Protein AF-A0A9D4DQR1-F1 (afdb_monomer_lite)

Secondary structure (DSSP, 8-state):
--HHHHHHHHHHHTTS-SS-GGG-SS---HHHHHHHHHHHS-TT--HHHIIIIIS------------

Sequence 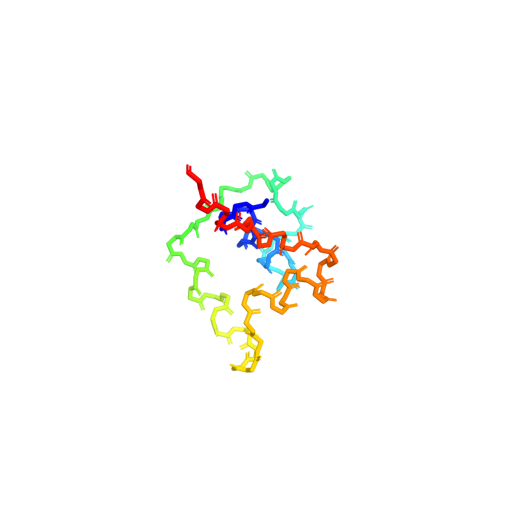(67 aa):
MTEYELAEYLMTLLGYHAEGGSSELQDFDTNIAGDIISDNLPVDITADMFANEVLGFAMSMESQGKA

pLDDT: mean 77.38, std 12.23, range [43.16, 89.94]

Radius of gyration: 13.33 Å; chains: 1; bounding box: 34×38×25 Å

Foldseek 3Di:
DDPQQLLQQLCVVVPVAPCGGPRGPDDDDPVCSVVVSVVPDDPPDDSCCCCCPVVVHPPPPPPPPDD

Organism: Dreissena polymorpha (NCBI:txid45954)

Structure (mmCIF, N/CA/C/O backbone):
data_AF-A0A9D4DQR1-F1
#
_entry.id   AF-A0A9D4DQR1-F1
#
loop_
_atom_site.group_PDB
_atom_site.id
_atom_site.type_symbol
_atom_site.label_atom_id
_atom_site.label_alt_id
_atom_site.label_comp_id
_atom_site.label_asym_id
_atom_site.label_entity_id
_atom_site.label_seq_id
_atom_site.pdbx_PDB_ins_code
_atom_site.Cartn_x
_atom_site.Cartn_y
_atom_site.Cartn_z
_atom_site.occupancy
_atom_site.B_iso_or_equiv
_atom_site.auth_s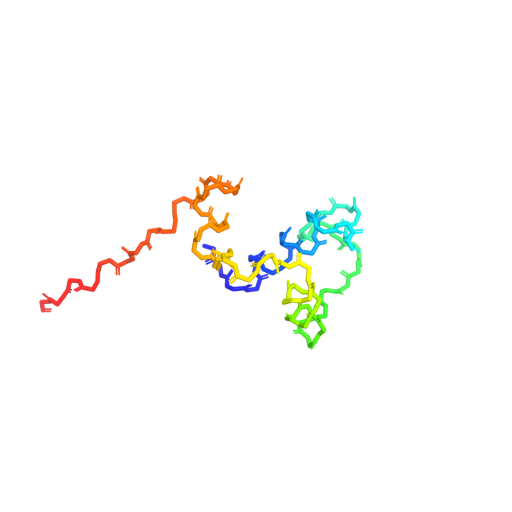eq_id
_atom_site.auth_comp_id
_atom_site.auth_asym_id
_atom_site.auth_atom_id
_atom_site.pdbx_PDB_model_num
ATOM 1 N N . MET A 1 1 ? -2.049 14.195 4.705 1.00 69.88 1 MET A N 1
ATOM 2 C CA . MET A 1 1 ? -1.608 13.102 3.824 1.00 69.88 1 MET A CA 1
ATOM 3 C C . MET A 1 1 ? -2.093 13.419 2.428 1.00 69.88 1 MET A C 1
ATOM 5 O O . MET A 1 1 ? -3.274 13.709 2.261 1.00 69.88 1 MET A O 1
ATOM 9 N N . THR A 1 2 ? -1.177 13.457 1.475 1.00 83.06 2 THR A N 1
ATOM 10 C CA . THR A 1 2 ? -1.459 13.642 0.048 1.00 83.06 2 THR A CA 1
ATOM 11 C C . THR A 1 2 ? -1.794 12.302 -0.615 1.00 83.06 2 THR A C 1
ATOM 13 O O . THR A 1 2 ? -1.522 11.244 -0.048 1.00 83.06 2 THR A O 1
ATOM 16 N N . GLU A 1 3 ? -2.370 12.330 -1.821 1.00 81.94 3 GLU A N 1
ATOM 17 C CA . GLU A 1 3 ? -2.632 11.111 -2.609 1.00 81.94 3 GLU A CA 1
ATOM 18 C C . GLU A 1 3 ? -1.341 10.352 -2.938 1.00 81.94 3 GLU A C 1
ATOM 20 O O . GLU A 1 3 ? -1.327 9.125 -2.915 1.00 81.94 3 GLU A O 1
ATOM 25 N N . TYR A 1 4 ? -0.249 11.084 -3.175 1.00 86.06 4 TYR A N 1
ATOM 26 C CA . TYR A 1 4 ? 1.077 10.517 -3.413 1.00 86.06 4 TYR A CA 1
ATOM 27 C C . TYR A 1 4 ? 1.571 9.714 -2.201 1.00 86.06 4 TYR A C 1
ATOM 29 O O . TYR A 1 4 ? 1.874 8.532 -2.328 1.00 86.06 4 TYR A O 1
ATOM 37 N N . GLU A 1 5 ? 1.571 10.328 -1.012 1.00 84.06 5 GLU A N 1
ATOM 38 C CA . GLU A 1 5 ? 2.008 9.663 0.225 1.00 84.06 5 GLU A CA 1
ATOM 39 C C . GLU A 1 5 ? 1.129 8.444 0.542 1.00 84.06 5 GLU A C 1
ATOM 41 O O . GLU A 1 5 ? 1.632 7.388 0.917 1.00 84.06 5 GLU A O 1
ATOM 46 N N . LEU A 1 6 ? -0.191 8.561 0.349 1.00 84.62 6 LEU A N 1
ATOM 47 C CA . LEU A 1 6 ? -1.119 7.444 0.531 1.00 84.62 6 LEU A CA 1
ATOM 48 C C . LEU A 1 6 ? -0.777 6.267 -0.394 1.00 84.62 6 LEU A C 1
ATOM 50 O O . LEU A 1 6 ? -0.790 5.116 0.046 1.00 84.62 6 LEU A O 1
ATOM 54 N N . ALA A 1 7 ? -0.465 6.546 -1.657 1.00 87.75 7 ALA A N 1
ATOM 55 C CA . ALA A 1 7 ? -0.140 5.520 -2.633 1.00 87.75 7 ALA A CA 1
ATOM 56 C C . ALA A 1 7 ? 1.202 4.822 -2.318 1.00 87.75 7 ALA A C 1
ATOM 58 O O . ALA A 1 7 ? 1.292 3.600 -2.442 1.00 87.75 7 ALA A O 1
ATOM 59 N N . GLU A 1 8 ? 2.205 5.547 -1.808 1.00 87.69 8 GLU A N 1
ATOM 60 C CA . GLU A 1 8 ? 3.457 4.953 -1.308 1.00 87.69 8 GLU A CA 1
ATOM 61 C C . GLU A 1 8 ? 3.221 4.012 -0.113 1.00 87.69 8 GLU A C 1
ATOM 63 O O . GLU A 1 8 ? 3.762 2.898 -0.059 1.00 87.69 8 GLU A O 1
ATOM 68 N N . TYR A 1 9 ? 2.377 4.423 0.841 1.00 86.19 9 TYR A N 1
ATOM 69 C CA . TYR A 1 9 ? 2.018 3.575 1.980 1.00 86.19 9 TYR A CA 1
ATOM 70 C C . TYR A 1 9 ? 1.256 2.321 1.544 1.00 86.19 9 TYR A C 1
ATOM 72 O O . TYR A 1 9 ? 1.541 1.226 2.032 1.00 86.19 9 TYR A O 1
ATOM 80 N N . LEU A 1 10 ? 0.322 2.457 0.601 1.00 86.50 10 LEU A N 1
ATOM 81 C CA . LEU A 1 10 ? -0.417 1.329 0.035 1.00 86.50 10 LEU A CA 1
ATOM 82 C C . LEU A 1 10 ? 0.518 0.324 -0.642 1.00 86.50 10 LEU A C 1
ATOM 84 O O . LEU A 1 10 ? 0.450 -0.865 -0.338 1.00 86.50 10 LEU A O 1
ATOM 88 N N . MET A 1 11 ? 1.438 0.787 -1.489 1.00 87.69 11 MET A N 1
ATOM 89 C CA . MET A 1 11 ? 2.394 -0.087 -2.180 1.00 87.69 11 MET A CA 1
ATOM 90 C C . MET A 1 11 ? 3.321 -0.833 -1.213 1.00 87.69 11 MET A C 1
ATOM 92 O O . MET A 1 11 ? 3.639 -2.004 -1.430 1.00 87.69 11 MET A O 1
ATOM 96 N N . THR A 1 12 ? 3.682 -0.200 -0.098 1.00 88.06 12 THR A N 1
ATOM 97 C CA . THR A 1 12 ? 4.418 -0.850 0.999 1.00 88.06 12 THR A CA 1
ATOM 98 C C . THR A 1 12 ? 3.606 -1.961 1.648 1.00 88.06 12 THR A C 1
ATOM 100 O O . THR A 1 12 ? 4.090 -3.080 1.801 1.00 88.06 12 THR A O 1
ATOM 103 N N . LEU A 1 13 ? 2.352 -1.685 2.006 1.00 86.81 13 LEU A N 1
ATOM 104 C CA . LEU A 1 13 ? 1.488 -2.666 2.665 1.00 86.81 13 LEU A CA 1
ATOM 105 C C . LEU A 1 13 ? 1.104 -3.832 1.748 1.00 86.81 13 LEU A C 1
ATOM 107 O O . LEU A 1 13 ? 0.911 -4.948 2.227 1.00 86.81 13 LEU A O 1
ATOM 111 N N . LEU A 1 14 ? 1.059 -3.592 0.437 1.00 86.50 14 LEU A N 1
ATOM 112 C CA . LEU A 1 14 ? 0.901 -4.623 -0.590 1.00 86.50 14 LEU A CA 1
ATOM 113 C C . LEU A 1 14 ? 2.190 -5.427 -0.846 1.00 86.50 14 LEU A C 1
ATOM 115 O O . LEU A 1 14 ? 2.158 -6.411 -1.581 1.00 86.50 14 LEU A O 1
ATOM 119 N N . GLY A 1 15 ? 3.316 -5.042 -0.235 1.00 86.19 15 GLY A N 1
ATOM 120 C CA . GLY A 1 15 ? 4.590 -5.758 -0.315 1.00 86.19 15 GLY A CA 1
ATOM 121 C C . GLY A 1 15 ? 5.433 -5.439 -1.550 1.00 86.19 15 GLY A C 1
ATOM 122 O O . GLY A 1 15 ? 6.395 -6.156 -1.822 1.00 86.19 15 GLY A O 1
ATOM 123 N N . TYR A 1 16 ? 5.098 -4.382 -2.294 1.00 84.62 16 TYR A N 1
ATOM 124 C CA . TYR A 1 16 ? 5.881 -3.939 -3.451 1.00 84.62 16 TYR A CA 1
ATOM 125 C C . TYR A 1 16 ? 7.094 -3.095 -3.043 1.00 84.62 16 TYR A C 1
ATOM 127 O O . TYR A 1 16 ? 8.081 -3.067 -3.773 1.00 84.62 16 TYR A O 1
ATOM 135 N N . HIS A 1 17 ? 7.025 -2.439 -1.884 1.00 82.06 17 HIS A N 1
ATOM 136 C CA . HIS A 1 17 ? 8.064 -1.574 -1.320 1.00 82.06 17 HIS A CA 1
ATOM 137 C C . HIS A 1 17 ? 8.539 -2.170 0.016 1.00 82.06 17 HIS A C 1
ATOM 139 O O . HIS A 1 17 ? 7.742 -2.323 0.944 1.00 82.06 17 HIS A O 1
ATOM 145 N N . ALA A 1 18 ? 9.803 -2.596 0.087 1.00 74.12 18 ALA A N 1
ATOM 146 C CA . ALA A 1 18 ? 10.324 -3.431 1.179 1.00 74.12 18 ALA A CA 1
ATOM 147 C C . ALA A 1 18 ? 10.874 -2.637 2.380 1.00 74.12 18 ALA A C 1
ATOM 149 O O . ALA A 1 18 ? 10.908 -3.150 3.500 1.00 74.12 18 ALA A O 1
ATOM 150 N N . GLU A 1 19 ? 11.327 -1.412 2.143 1.00 81.19 19 GLU A N 1
ATOM 151 C CA . GLU A 1 19 ? 11.907 -0.475 3.110 1.00 81.19 19 GLU A CA 1
ATOM 152 C C . GLU A 1 19 ? 10.832 0.448 3.709 1.00 81.19 19 GLU A C 1
ATOM 154 O O . GLU A 1 19 ? 10.895 0.804 4.887 1.00 81.19 19 GLU A O 1
ATOM 159 N N . GLY A 1 20 ? 9.801 0.751 2.921 1.00 73.56 20 GLY A N 1
ATOM 160 C CA . GLY A 1 20 ? 8.546 1.349 3.339 1.00 73.56 20 GLY A CA 1
ATOM 161 C C . GLY A 1 20 ? 8.420 2.850 3.079 1.00 73.56 20 GLY A C 1
ATOM 162 O O . GLY A 1 20 ? 9.181 3.677 3.588 1.00 73.56 20 GLY A O 1
ATOM 163 N N . GLY A 1 21 ? 7.368 3.207 2.345 1.00 72.88 21 GLY A N 1
ATOM 164 C CA . GLY A 1 21 ? 6.988 4.579 2.026 1.00 72.88 21 GLY A CA 1
ATOM 165 C C . GLY A 1 21 ? 8.113 5.336 1.323 1.00 72.88 21 GLY A C 1
ATOM 166 O O . GLY A 1 21 ? 8.763 4.809 0.428 1.00 72.88 21 GLY A O 1
ATOM 167 N N . SER A 1 22 ? 8.388 6.550 1.793 1.00 74.25 22 SER A N 1
ATOM 168 C CA . SER A 1 22 ? 9.464 7.405 1.281 1.00 74.25 22 SER A CA 1
ATOM 169 C C . SER A 1 22 ? 10.880 6.973 1.691 1.00 74.25 22 SER A C 1
ATOM 171 O O . SER A 1 22 ? 11.845 7.659 1.356 1.00 74.25 22 SER A O 1
ATOM 173 N N . SER A 1 23 ? 11.023 5.870 2.441 1.00 79.19 23 SER A N 1
ATOM 174 C CA . SER A 1 23 ? 12.339 5.313 2.795 1.00 79.19 23 SER A CA 1
ATOM 175 C C . SER A 1 23 ? 12.912 4.405 1.706 1.00 79.19 23 SER A C 1
ATOM 177 O O . SER A 1 23 ? 14.059 3.985 1.839 1.00 79.19 23 SER A O 1
ATOM 179 N N . GLU A 1 24 ? 12.141 4.101 0.656 1.00 79.31 24 GLU A N 1
ATOM 180 C CA . GLU A 1 24 ? 12.624 3.319 -0.481 1.00 79.31 24 GLU A CA 1
ATOM 181 C C . GLU A 1 24 ? 13.802 4.013 -1.172 1.00 79.31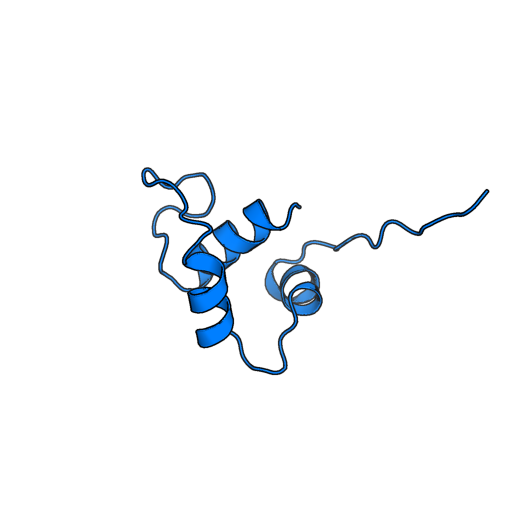 24 GLU A C 1
ATOM 183 O O . GLU A 1 24 ? 13.771 5.204 -1.483 1.00 79.31 24 GLU A O 1
ATOM 188 N N . LEU A 1 25 ? 14.835 3.231 -1.484 1.00 75.81 25 LEU A N 1
ATOM 189 C CA . LEU A 1 25 ? 15.933 3.662 -2.352 1.00 75.81 25 LEU A CA 1
ATOM 190 C C . LEU A 1 25 ? 15.500 3.842 -3.814 1.00 75.81 25 LEU A C 1
ATOM 192 O O . LEU A 1 25 ? 16.226 4.454 -4.599 1.00 75.81 25 LEU A O 1
ATOM 196 N N . GLN A 1 26 ? 14.366 3.251 -4.186 1.00 75.31 26 GLN A N 1
ATOM 197 C CA . GLN A 1 26 ? 13.810 3.274 -5.532 1.00 75.31 26 GLN A CA 1
ATOM 198 C C . GLN A 1 26 ? 12.755 4.374 -5.646 1.00 75.31 26 GLN A C 1
ATOM 200 O O . GLN A 1 26 ? 11.946 4.556 -4.740 1.00 75.31 26 GLN A O 1
ATOM 205 N N . ASP A 1 27 ? 12.746 5.082 -6.777 1.00 79.31 27 ASP A N 1
ATOM 206 C CA . ASP A 1 27 ? 11.707 6.066 -7.069 1.00 79.31 27 ASP A CA 1
ATOM 207 C C . ASP A 1 27 ? 10.323 5.406 -7.135 1.00 79.31 27 ASP A C 1
ATOM 209 O O . ASP A 1 27 ? 10.135 4.354 -7.754 1.00 79.31 27 ASP A O 1
ATOM 213 N N . PHE A 1 28 ? 9.337 6.066 -6.532 1.00 83.00 28 PHE A N 1
ATOM 214 C CA . PHE A 1 28 ? 7.944 5.655 -6.610 1.00 83.00 28 PHE A CA 1
ATOM 215 C C . PHE A 1 28 ? 7.341 6.023 -7.969 1.00 83.00 28 PHE A C 1
ATOM 217 O O . PHE A 1 28 ? 7.167 7.200 -8.300 1.00 83.00 28 PHE A O 1
ATOM 224 N N . ASP A 1 29 ? 6.986 5.010 -8.760 1.00 86.25 29 ASP A N 1
ATOM 225 C CA . ASP A 1 29 ? 6.338 5.215 -10.054 1.00 86.25 29 ASP A CA 1
ATOM 226 C C . ASP A 1 29 ? 4.817 5.359 -9.901 1.00 86.25 29 ASP A C 1
ATOM 228 O O . ASP A 1 29 ? 4.052 4.391 -9.826 1.00 86.25 29 ASP A O 1
ATOM 232 N N . THR A 1 30 ? 4.369 6.613 -9.907 1.00 83.44 30 THR A N 1
ATOM 233 C CA . THR A 1 30 ? 2.950 6.980 -9.829 1.00 83.44 30 THR A CA 1
ATOM 234 C C . THR A 1 30 ? 2.131 6.512 -11.033 1.00 83.44 30 THR A C 1
ATOM 236 O O . THR A 1 30 ? 0.909 6.427 -10.918 1.00 83.44 30 THR A O 1
ATOM 239 N N . ASN A 1 31 ? 2.761 6.182 -12.171 1.00 87.00 31 ASN A N 1
ATOM 240 C CA . ASN A 1 31 ? 2.046 5.731 -13.369 1.00 87.00 31 ASN A CA 1
ATOM 241 C C . ASN A 1 31 ? 1.524 4.299 -13.229 1.00 87.00 31 ASN A C 1
ATOM 243 O O . ASN A 1 31 ? 0.532 3.965 -13.866 1.00 87.00 31 ASN A O 1
ATOM 247 N N . ILE A 1 32 ? 2.182 3.467 -12.414 1.00 88.12 32 ILE A N 1
ATOM 248 C CA . ILE A 1 32 ? 1.802 2.059 -12.209 1.00 88.12 32 ILE A CA 1
ATOM 249 C C . ILE A 1 32 ? 1.144 1.820 -10.850 1.00 88.12 32 ILE A C 1
ATOM 251 O O . ILE A 1 32 ? 0.386 0.865 -10.694 1.00 88.12 32 ILE A O 1
ATOM 255 N N . ALA A 1 33 ? 1.417 2.681 -9.864 1.00 88.62 33 ALA A N 1
ATOM 256 C CA . ALA A 1 33 ? 0.912 2.506 -8.508 1.00 88.62 33 ALA A CA 1
ATOM 257 C C . ALA A 1 33 ? -0.622 2.470 -8.461 1.00 88.62 33 ALA A C 1
ATOM 259 O O . ALA A 1 33 ? -1.186 1.645 -7.752 1.00 88.62 33 ALA A O 1
ATOM 260 N N . GLY A 1 34 ? -1.298 3.318 -9.245 1.00 86.75 34 GLY A N 1
ATOM 261 C CA . GLY A 1 34 ? -2.763 3.359 -9.292 1.00 86.75 34 GLY A CA 1
ATOM 262 C C . GLY A 1 34 ? -3.387 2.029 -9.722 1.00 86.75 34 GLY A C 1
ATOM 263 O O . G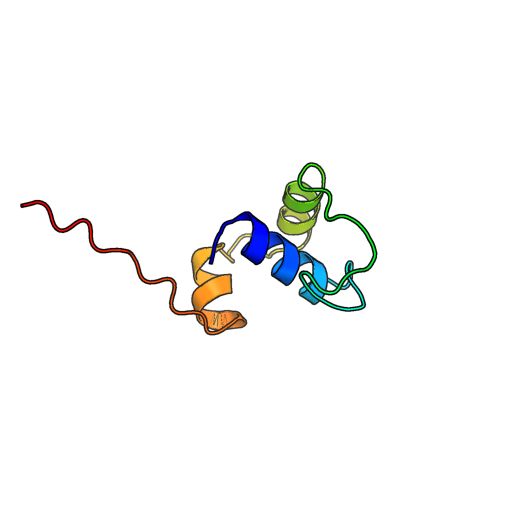LY A 1 34 ? -4.297 1.537 -9.054 1.00 86.75 34 GLY A O 1
ATOM 264 N N . ASP A 1 35 ? -2.854 1.422 -10.784 1.00 89.44 35 ASP A N 1
ATOM 265 C CA . ASP A 1 35 ? -3.341 0.140 -11.302 1.00 89.44 35 ASP A CA 1
ATOM 266 C C . ASP A 1 35 ? -3.082 -0.990 -10.296 1.00 89.44 35 ASP A C 1
ATOM 268 O O . ASP A 1 35 ? -4.001 -1.724 -9.939 1.00 89.44 35 ASP A O 1
ATOM 272 N N . ILE A 1 36 ? -1.864 -1.069 -9.742 1.00 89.94 36 ILE A N 1
ATOM 273 C CA . ILE A 1 36 ? -1.497 -2.095 -8.749 1.00 89.94 36 ILE A CA 1
ATOM 274 C C . ILE A 1 36 ? -2.381 -1.996 -7.502 1.00 89.94 36 ILE A C 1
ATOM 276 O O . ILE A 1 36 ? -2.861 -3.012 -6.996 1.00 89.94 36 ILE A O 1
ATOM 280 N N . ILE A 1 37 ? -2.614 -0.781 -7.007 1.00 87.88 37 ILE A N 1
ATOM 281 C CA . ILE A 1 37 ? -3.486 -0.539 -5.857 1.00 87.88 37 ILE A CA 1
ATOM 282 C C . ILE A 1 37 ? -4.914 -0.992 -6.177 1.00 87.88 37 ILE A C 1
ATOM 284 O O . ILE A 1 37 ? -5.524 -1.692 -5.367 1.00 87.88 37 ILE A O 1
ATOM 288 N N . SER A 1 38 ? -5.434 -0.643 -7.357 1.00 84.94 38 SER A N 1
ATOM 289 C CA . SER A 1 38 ? -6.785 -1.024 -7.774 1.00 84.94 38 SER A CA 1
ATOM 290 C C . SER A 1 38 ? -6.957 -2.535 -7.956 1.00 84.94 38 SER A C 1
ATOM 292 O O . SER A 1 38 ? -8.028 -3.049 -7.646 1.00 84.94 38 SER A O 1
ATOM 294 N N . ASP A 1 39 ? -5.941 -3.247 -8.451 1.00 88.94 39 ASP A N 1
ATOM 295 C CA . ASP A 1 39 ? -5.990 -4.702 -8.653 1.00 88.94 39 ASP A CA 1
ATOM 296 C C . ASP A 1 39 ? -5.920 -5.495 -7.335 1.00 88.94 39 ASP A C 1
ATOM 298 O O . ASP A 1 39 ? -6.372 -6.640 -7.272 1.00 88.94 39 ASP A O 1
ATOM 302 N N . ASN A 1 40 ? -5.347 -4.906 -6.279 1.00 87.38 40 ASN A N 1
ATOM 303 C CA . ASN A 1 40 ? -5.127 -5.590 -5.003 1.00 87.38 40 ASN A CA 1
ATOM 304 C C . ASN A 1 40 ? -6.094 -5.168 -3.888 1.00 87.38 40 ASN A C 1
ATOM 306 O O . ASN A 1 40 ? -6.262 -5.910 -2.915 1.00 87.38 40 ASN A O 1
ATOM 310 N N . LEU A 1 41 ? -6.729 -3.998 -3.993 1.00 83.19 41 LEU A N 1
ATOM 311 C CA . LEU A 1 41 ? -7.743 -3.586 -3.030 1.00 83.19 41 LEU A CA 1
ATOM 312 C C . LEU A 1 41 ? -9.074 -4.316 -3.284 1.00 83.19 41 LEU A C 1
ATOM 314 O O . LEU A 1 41 ? -9.521 -4.429 -4.427 1.00 83.19 41 LEU A O 1
ATOM 318 N N . PRO A 1 42 ? -9.760 -4.785 -2.227 1.00 83.38 42 PRO A N 1
ATOM 319 C CA . PRO A 1 42 ? -11.132 -5.260 -2.352 1.00 83.38 42 PRO A CA 1
ATOM 320 C C . PRO A 1 42 ? -12.035 -4.158 -2.915 1.00 83.38 42 PRO A C 1
ATOM 322 O O . PRO A 1 42 ? -11.906 -3.002 -2.520 1.00 83.38 42 PRO A O 1
ATOM 325 N N . VAL A 1 43 ? -13.000 -4.525 -3.765 1.00 77.50 43 VAL A N 1
ATOM 326 C CA . VAL A 1 43 ? -13.930 -3.579 -4.419 1.00 77.50 43 VAL A CA 1
ATOM 327 C C . VAL A 1 43 ? -14.697 -2.682 -3.435 1.00 77.50 43 VAL A C 1
ATOM 329 O O . VAL A 1 43 ? -15.087 -1.571 -3.781 1.00 77.50 43 VAL A O 1
ATOM 332 N N . ASP A 1 44 ? -14.890 -3.151 -2.202 1.00 82.25 44 ASP A N 1
ATOM 333 C CA . ASP A 1 44 ? -15.600 -2.433 -1.144 1.00 82.25 44 ASP A CA 1
ATOM 334 C C . ASP A 1 44 ? -14.692 -1.524 -0.290 1.00 82.25 44 ASP A C 1
ATOM 336 O O . ASP A 1 44 ? -15.200 -0.766 0.535 1.00 82.25 44 ASP A O 1
ATOM 340 N N . ILE A 1 45 ? -13.363 -1.575 -0.460 1.00 79.00 45 ILE A N 1
ATOM 341 C CA . ILE A 1 45 ? -12.427 -0.707 0.268 1.00 79.00 45 ILE A CA 1
ATOM 342 C C . ILE A 1 45 ? -12.198 0.569 -0.540 1.00 79.00 45 ILE A C 1
ATOM 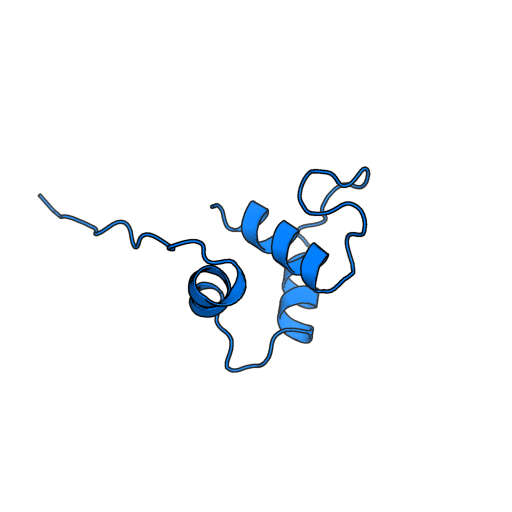344 O O . ILE A 1 45 ? -11.586 0.563 -1.606 1.00 79.00 45 ILE A O 1
ATOM 348 N N . THR A 1 46 ? -12.645 1.695 0.008 1.00 80.88 46 THR A N 1
ATOM 349 C CA . THR A 1 46 ? -12.321 3.020 -0.534 1.00 80.88 46 THR A CA 1
ATOM 350 C C . THR A 1 46 ? -11.016 3.556 0.058 1.00 80.88 46 THR A C 1
ATOM 352 O O . THR A 1 46 ? -10.589 3.139 1.136 1.00 80.88 46 THR A O 1
ATOM 355 N N . ALA A 1 47 ? -10.398 4.535 -0.611 1.00 75.06 47 ALA A N 1
ATOM 356 C CA . ALA A 1 47 ? -9.216 5.229 -0.091 1.00 75.06 47 ALA A CA 1
ATOM 357 C C . ALA A 1 47 ? -9.461 5.864 1.294 1.00 75.06 47 ALA A C 1
ATOM 359 O O . ALA A 1 47 ? -8.576 5.840 2.147 1.00 75.06 47 ALA A O 1
ATOM 360 N N . ASP A 1 48 ? -10.673 6.377 1.534 1.00 77.06 48 ASP A N 1
ATOM 361 C CA . ASP A 1 48 ? -11.085 6.947 2.821 1.00 77.06 48 ASP A CA 1
ATOM 362 C C . ASP A 1 48 ? -11.160 5.878 3.922 1.00 77.06 48 ASP A C 1
ATOM 364 O O . ASP A 1 48 ? -10.571 6.055 4.989 1.00 77.06 48 ASP A O 1
ATOM 368 N N . MET A 1 49 ? -11.793 4.732 3.645 1.00 80.62 49 MET A N 1
ATOM 369 C CA . MET A 1 49 ? -11.829 3.598 4.580 1.00 80.62 49 MET A CA 1
ATOM 370 C C . MET A 1 49 ? -10.420 3.099 4.900 1.00 80.62 49 MET A C 1
ATOM 372 O O . MET A 1 49 ? -10.094 2.855 6.058 1.00 80.62 49 MET A O 1
ATOM 376 N N . PHE A 1 50 ? -9.552 2.994 3.891 1.00 77.94 50 PHE A N 1
ATOM 377 C CA . PHE A 1 50 ? -8.174 2.563 4.101 1.00 77.94 50 PHE A CA 1
ATOM 378 C C . PHE A 1 50 ? -7.387 3.547 4.980 1.00 77.94 50 PHE A C 1
ATOM 380 O O . PHE A 1 50 ? -6.746 3.143 5.953 1.00 77.94 50 PHE A O 1
ATOM 387 N N . ALA A 1 51 ? -7.463 4.844 4.675 1.00 78.31 51 ALA A N 1
ATOM 388 C CA . ALA A 1 51 ? -6.778 5.877 5.442 1.00 78.31 51 ALA A CA 1
ATOM 389 C C . ALA A 1 51 ? -7.250 5.914 6.908 1.00 78.31 51 ALA A C 1
ATOM 391 O O . ALA A 1 51 ? -6.415 5.901 7.816 1.00 78.31 51 ALA A O 1
ATOM 392 N N . ASN A 1 52 ? -8.567 5.902 7.138 1.00 81.06 52 ASN A N 1
ATOM 393 C CA . ASN A 1 52 ? -9.144 6.040 8.475 1.00 81.06 52 ASN A CA 1
ATOM 394 C C . ASN A 1 52 ? -9.087 4.748 9.301 1.00 81.06 52 ASN A C 1
ATOM 396 O O . ASN A 1 52 ? -8.752 4.804 10.484 1.00 81.06 52 ASN A O 1
ATOM 400 N N . GLU A 1 53 ? -9.409 3.593 8.712 1.00 81.94 53 GLU A N 1
ATOM 401 C CA . GLU A 1 53 ? -9.590 2.343 9.464 1.00 81.94 53 GLU A CA 1
ATOM 402 C C . GLU A 1 53 ? -8.342 1.453 9.483 1.00 81.94 53 GLU A C 1
ATOM 404 O O . GLU A 1 53 ? -8.094 0.786 10.487 1.00 81.94 53 GLU A O 1
ATOM 409 N N . VAL A 1 54 ? -7.536 1.445 8.414 1.00 77.00 54 VAL A N 1
ATOM 410 C CA . VAL A 1 54 ? -6.336 0.588 8.327 1.00 77.00 54 VAL A CA 1
ATOM 411 C C . VAL A 1 54 ? -5.097 1.326 8.821 1.00 77.00 54 VAL A C 1
ATOM 413 O O . VAL A 1 54 ? -4.366 0.810 9.665 1.00 77.00 54 VAL A O 1
ATOM 416 N N . LEU A 1 55 ? -4.862 2.540 8.317 1.00 76.00 55 LEU A N 1
ATOM 417 C CA . LEU A 1 55 ? -3.694 3.336 8.705 1.00 76.00 55 LEU A CA 1
ATOM 418 C C . LEU A 1 55 ? -3.915 4.135 9.999 1.00 76.00 55 LEU A C 1
ATOM 420 O O . LEU A 1 55 ? -2.950 4.580 10.619 1.00 76.00 55 LEU A O 1
ATOM 424 N N . GLY A 1 56 ? -5.171 4.332 10.414 1.00 74.25 56 GLY A N 1
ATOM 425 C CA . GLY A 1 56 ? -5.509 5.150 11.580 1.00 74.25 56 GLY A CA 1
ATOM 426 C C . GLY A 1 56 ? -5.235 6.644 11.376 1.00 74.25 56 GLY A C 1
ATOM 427 O O . GLY A 1 56 ? -5.172 7.402 12.348 1.00 74.25 56 GLY A O 1
ATOM 428 N N . PHE A 1 57 ? -5.065 7.087 10.128 1.00 72.00 57 PHE A N 1
ATOM 429 C CA . PHE A 1 57 ? -5.004 8.502 9.808 1.00 72.00 57 PHE A CA 1
ATOM 430 C C . PHE A 1 57 ? -6.430 9.023 9.754 1.00 72.00 57 PHE A C 1
ATOM 432 O O . PHE A 1 57 ? -7.172 8.685 8.840 1.00 72.00 57 PHE A O 1
ATOM 439 N N . ALA A 1 58 ? -6.812 9.878 10.704 1.00 61.91 58 ALA A N 1
ATOM 440 C CA . ALA A 1 58 ? -8.023 10.664 10.535 1.00 61.91 58 ALA A CA 1
ATOM 441 C C . ALA A 1 58 ? -7.852 11.483 9.251 1.00 61.91 58 ALA A C 1
ATOM 443 O O . ALA A 1 58 ? -7.098 12.463 9.228 1.00 61.91 58 ALA A O 1
ATOM 444 N N . MET A 1 59 ? -8.516 11.068 8.172 1.00 58.72 59 MET A N 1
ATOM 445 C CA . MET A 1 59 ? -8.681 11.891 6.989 1.00 58.72 59 MET A CA 1
ATOM 446 C C . MET A 1 59 ? -9.632 12.986 7.451 1.00 58.72 59 MET A C 1
ATOM 448 O O . MET A 1 59 ? -10.851 12.859 7.401 1.00 58.72 59 MET A O 1
ATOM 452 N N . SER A 1 60 ? -9.068 14.031 8.059 1.00 53.88 60 SER A N 1
ATOM 453 C CA . SER A 1 60 ? -9.802 15.238 8.381 1.00 53.88 60 SER A CA 1
ATOM 454 C C . SER A 1 60 ? -10.405 15.705 7.068 1.00 53.88 60 SER A C 1
ATOM 456 O O . SER A 1 60 ? -9.701 16.281 6.240 1.00 53.88 60 SER A O 1
ATOM 458 N N . MET A 1 61 ? -11.695 15.415 6.870 1.00 53.94 61 MET A N 1
ATOM 459 C CA . MET A 1 61 ? -12.530 16.182 5.969 1.00 53.94 61 MET A CA 1
ATOM 460 C C . MET A 1 61 ? -12.344 17.612 6.437 1.00 53.94 61 MET A C 1
ATOM 462 O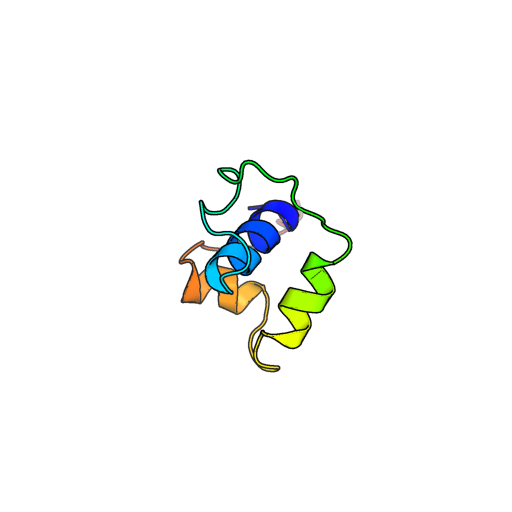 O . MET A 1 61 ? -12.884 18.014 7.470 1.00 53.94 61 MET A O 1
ATOM 466 N N . GLU A 1 62 ? -11.490 18.348 5.736 1.00 52.28 62 GLU A N 1
ATOM 467 C CA . GLU A 1 62 ? -11.425 19.783 5.868 1.00 52.28 62 GLU A CA 1
ATOM 468 C C . GLU A 1 62 ? -12.851 20.243 5.584 1.00 52.28 62 GLU A C 1
ATOM 470 O O . GLU A 1 62 ? -13.345 20.180 4.457 1.00 52.28 62 GLU A O 1
ATOM 475 N N . SER A 1 63 ? -13.581 20.547 6.660 1.00 46.38 63 SER A N 1
ATOM 476 C CA . SER A 1 63 ? -14.911 21.110 6.557 1.00 46.38 63 SER A CA 1
ATOM 477 C C . SER A 1 63 ? -14.736 22.346 5.704 1.00 46.38 63 SER A C 1
ATOM 479 O O . SER A 1 63 ? -14.081 23.296 6.134 1.00 46.38 63 SER A O 1
ATOM 481 N N . GLN A 1 64 ? -15.310 22.338 4.501 1.00 48.88 64 GLN A N 1
ATOM 482 C CA . GLN A 1 64 ? -15.536 23.564 3.759 1.00 48.88 64 GLN A CA 1
ATOM 483 C C . GLN A 1 64 ? -16.529 24.404 4.566 1.00 48.88 64 GLN A C 1
ATOM 485 O O . GLN A 1 64 ? -17.734 24.425 4.315 1.00 48.88 64 GLN A O 1
ATOM 490 N N . GLY A 1 65 ? -16.009 25.081 5.586 1.00 43.16 65 GLY A N 1
ATOM 491 C CA . GLY A 1 65 ? -16.642 26.213 6.216 1.00 43.16 65 GLY A CA 1
ATOM 492 C C . GLY A 1 65 ? -16.621 27.339 5.201 1.00 43.16 65 GLY A C 1
ATOM 493 O O . GLY A 1 65 ? -15.655 28.089 5.112 1.00 43.16 65 GLY A O 1
ATOM 494 N N . LYS A 1 66 ? -17.694 27.440 4.415 1.00 44.34 66 LYS A N 1
ATOM 495 C CA . LYS A 1 66 ? -18.068 28.709 3.800 1.00 44.34 66 LYS A CA 1
ATOM 496 C C . LYS A 1 66 ? -18.227 29.756 4.906 1.00 44.34 66 LYS A C 1
ATOM 498 O O . LYS A 1 66 ? -19.088 29.589 5.770 1.00 44.34 66 LYS A O 1
ATOM 503 N N . ALA A 1 67 ? -17.474 30.845 4.806 1.00 47.22 67 ALA A N 1
ATOM 504 C CA . ALA A 1 67 ? -17.884 32.176 5.242 1.00 47.22 67 ALA A CA 1
ATOM 505 C C . ALA A 1 67 ? -17.321 33.196 4.251 1.00 47.22 67 ALA A C 1
ATOM 507 O O . ALA A 1 67 ? -16.093 33.159 4.016 1.00 47.22 67 ALA A O 1
#